Protein AF-A0A2R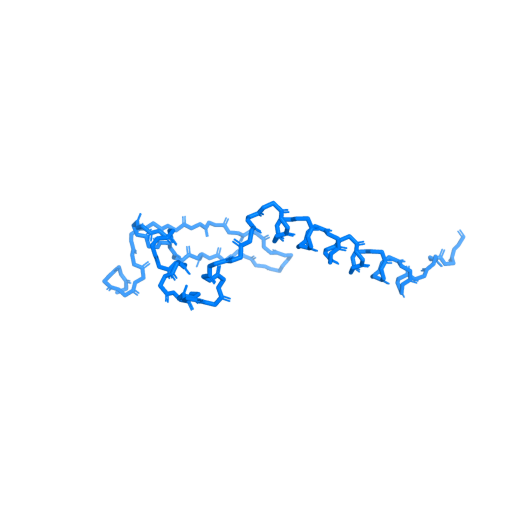6KBX6-F1 (afdb_monomer_lite)

Secondary structure (DSSP, 8-state):
-HHHH-SEEEEEE-SS-EEEEEE-SSHHHHHHHHHTTTTTT--HHHHHHHHHHHHHHHHHHHHHHS-----

pLDDT: mean 82.37, std 13.01, range [38.47, 95.94]

Structure (mmCIF, N/CA/C/O backbone):
data_AF-A0A2R6KBX6-F1
#
_entry.id   AF-A0A2R6KBX6-F1
#
loop_
_atom_site.group_PDB
_atom_site.id
_atom_site.type_symbol
_atom_site.label_atom_id
_atom_site.label_alt_id
_atom_site.label_comp_id
_atom_site.label_asym_id
_atom_site.label_entity_id
_atom_site.label_seq_id
_atom_site.pdbx_PDB_ins_code
_atom_site.Cartn_x
_atom_site.Cartn_y
_atom_site.Cartn_z
_atom_site.occupancy
_atom_site.B_iso_or_equiv
_atom_site.auth_seq_id
_atom_site.auth_comp_id
_atom_site.auth_asym_id
_atom_site.auth_atom_id
_atom_site.pdbx_PDB_model_num
ATOM 1 N N . MET A 1 1 ? -12.573 -5.937 -20.979 1.00 55.41 1 MET A N 1
ATOM 2 C CA . MET A 1 1 ? -11.246 -5.380 -20.598 1.00 55.41 1 MET A CA 1
ATOM 3 C C . MET A 1 1 ? -11.428 -4.103 -19.793 1.00 55.41 1 MET A C 1
ATOM 5 O O . MET A 1 1 ? -11.057 -4.120 -18.632 1.00 55.41 1 MET A O 1
ATOM 9 N N . ARG A 1 2 ? -12.096 -3.075 -20.338 1.00 51.72 2 ARG A N 1
ATOM 10 C CA . ARG A 1 2 ? -12.554 -1.893 -19.578 1.00 51.72 2 ARG A CA 1
ATOM 11 C C . ARG A 1 2 ? -13.472 -2.269 -18.408 1.00 51.72 2 ARG A C 1
ATOM 13 O O . ARG A 1 2 ? -13.215 -1.889 -17.281 1.00 51.72 2 ARG A O 1
ATOM 20 N N . GLU A 1 3 ? -14.406 -3.193 -18.642 1.00 56.91 3 GLU A N 1
ATOM 21 C CA . GLU A 1 3 ? -15.285 -3.751 -17.593 1.00 56.91 3 GLU A CA 1
ATOM 22 C C . GLU A 1 3 ? -14.569 -4.542 -16.482 1.00 56.91 3 GLU A C 1
ATOM 24 O O . GLU A 1 3 ? -15.175 -4.807 -15.454 1.00 56.91 3 GLU A O 1
ATOM 29 N N . ARG A 1 4 ? -13.309 -4.967 -16.675 1.00 59.06 4 ARG A N 1
ATOM 30 C CA . ARG A 1 4 ? -12.569 -5.776 -15.683 1.00 59.06 4 ARG A CA 1
ATOM 31 C C . ARG A 1 4 ? -11.454 -4.996 -14.983 1.00 59.06 4 ARG A C 1
ATOM 33 O O . ARG A 1 4 ? -10.974 -5.439 -13.949 1.00 59.06 4 ARG A O 1
ATOM 40 N N . PHE A 1 5 ? -11.013 -3.886 -15.571 1.00 60.19 5 PHE A N 1
ATOM 41 C CA . PHE A 1 5 ? -9.805 -3.171 -15.161 1.00 60.19 5 PHE A CA 1
ATOM 42 C C . PHE A 1 5 ? -9.987 -1.639 -15.146 1.00 60.19 5 PHE A C 1
ATOM 44 O O . PHE A 1 5 ? -9.009 -0.920 -14.999 1.00 60.19 5 PHE A O 1
ATOM 51 N N . GLY A 1 6 ? -11.206 -1.122 -15.309 1.00 64.62 6 GLY A N 1
ATOM 52 C CA . GLY A 1 6 ? -11.484 0.316 -15.278 1.00 64.62 6 GLY A CA 1
ATOM 53 C C . GLY A 1 6 ? -11.006 1.078 -16.519 1.00 64.62 6 GLY A C 1
ATOM 54 O O . GLY A 1 6 ? -10.386 0.527 -17.433 1.00 64.62 6 GLY A O 1
ATOM 55 N N . ASP A 1 7 ? -11.329 2.372 -16.564 1.00 70.88 7 ASP A N 1
ATOM 56 C CA . ASP A 1 7 ? -11.014 3.253 -17.697 1.00 70.88 7 ASP A CA 1
ATOM 57 C C . ASP A 1 7 ? -9.752 4.106 -17.487 1.00 70.88 7 ASP A C 1
ATOM 59 O O . ASP A 1 7 ? -9.232 4.693 -18.444 1.00 70.88 7 ASP A O 1
ATOM 63 N N . ARG A 1 8 ? -9.224 4.158 -16.256 1.00 79.88 8 ARG A N 1
ATOM 64 C CA . ARG A 1 8 ? -8.049 4.954 -15.882 1.00 79.88 8 ARG A CA 1
ATOM 65 C C . ARG A 1 8 ? -6.822 4.068 -15.684 1.00 79.88 8 ARG A C 1
ATOM 67 O O . ARG A 1 8 ? -6.868 3.058 -14.993 1.00 79.88 8 ARG A O 1
ATOM 74 N N . TYR A 1 9 ? -5.692 4.494 -16.248 1.00 81.50 9 TYR A N 1
ATOM 75 C CA . TYR A 1 9 ? -4.429 3.761 -16.172 1.00 81.50 9 TYR A CA 1
ATOM 76 C C . TYR A 1 9 ? -3.281 4.664 -15.729 1.00 81.50 9 TYR A C 1
ATOM 78 O O . TYR A 1 9 ?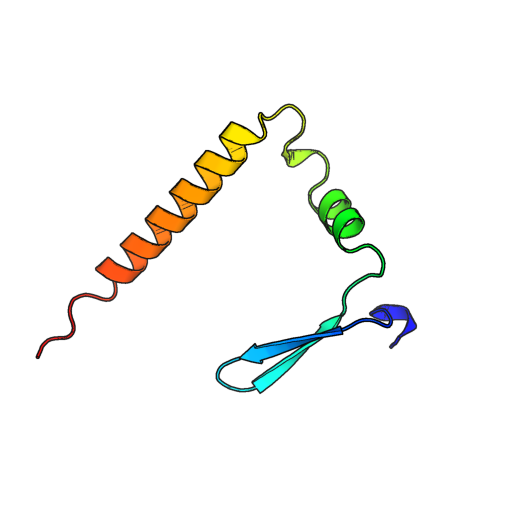 -3.177 5.816 -16.161 1.00 81.50 9 TYR A O 1
ATOM 86 N N . ARG A 1 10 ? -2.372 4.121 -14.912 1.00 82.75 10 ARG A N 1
ATOM 87 C CA . ARG A 1 10 ? -1.086 4.748 -14.598 1.00 82.75 10 ARG A CA 1
ATOM 88 C C . ARG A 1 10 ? 0.025 4.048 -15.370 1.00 82.75 10 ARG A C 1
ATOM 90 O O . ARG A 1 10 ? 0.219 2.841 -15.251 1.00 82.75 10 ARG A O 1
ATOM 97 N N . ILE A 1 11 ? 0.766 4.833 -16.148 1.00 85.25 11 ILE A N 1
ATOM 98 C CA . ILE A 1 11 ? 1.969 4.371 -16.841 1.00 85.25 11 ILE A CA 1
ATOM 99 C C . ILE A 1 11 ? 3.135 4.400 -15.857 1.00 85.25 11 ILE A C 1
ATOM 101 O O . ILE A 1 11 ? 3.414 5.451 -15.271 1.00 85.25 11 ILE A O 1
ATOM 105 N N . VAL A 1 12 ? 3.822 3.270 -15.709 1.00 85.31 12 VAL A N 1
ATOM 106 C CA . VAL A 1 12 ? 5.087 3.178 -14.974 1.00 85.31 12 VAL A CA 1
ATOM 107 C C . VAL A 1 12 ? 6.187 2.687 -15.905 1.00 85.31 12 VAL A C 1
ATOM 109 O O . VAL A 1 12 ? 5.996 1.761 -16.697 1.00 85.31 12 VAL A O 1
ATOM 112 N N . GLN A 1 13 ? 7.339 3.346 -15.830 1.00 83.94 13 GLN A N 1
ATOM 113 C CA . GLN A 1 13 ? 8.526 2.950 -16.576 1.00 83.94 13 GLN A CA 1
ATOM 114 C C . GLN A 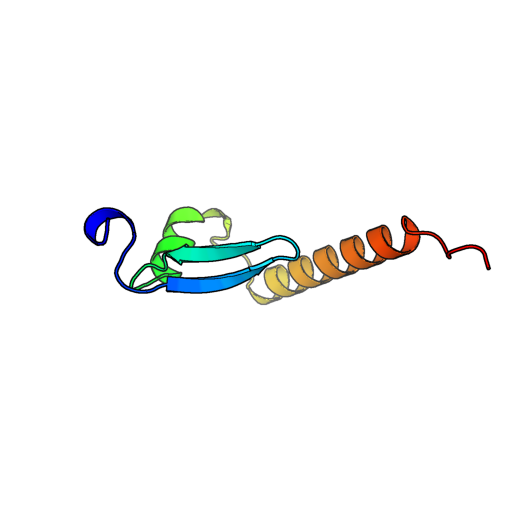1 13 ? 9.395 2.100 -15.660 1.00 83.94 13 GLN A C 1
ATOM 116 O O . GLN A 1 13 ? 9.882 2.585 -14.640 1.00 83.94 13 GLN A O 1
ATOM 121 N N . LEU A 1 14 ? 9.551 0.830 -16.015 1.00 87.69 14 LEU A N 1
ATOM 122 C CA . LEU A 1 14 ? 10.505 -0.066 -15.379 1.00 87.69 14 LEU A CA 1
ATOM 123 C C . LEU A 1 14 ? 11.772 -0.131 -16.242 1.00 87.69 14 LEU A C 1
ATOM 125 O O . LEU A 1 14 ? 11.709 0.173 -17.434 1.00 87.69 14 LEU A O 1
ATOM 129 N N . PRO A 1 15 ? 12.916 -0.563 -15.680 1.00 90.06 15 PRO A N 1
ATOM 130 C CA . PRO A 1 15 ? 14.180 -0.605 -16.416 1.00 90.06 15 PRO A CA 1
ATOM 131 C C . PRO A 1 15 ? 14.128 -1.417 -17.716 1.00 90.06 15 PRO A C 1
ATOM 133 O O . PRO A 1 15 ? 14.904 -1.159 -18.629 1.00 90.06 15 PRO A O 1
ATOM 136 N N . THR A 1 16 ? 13.231 -2.402 -17.801 1.00 88.50 16 THR A N 1
ATOM 137 C CA . THR A 1 16 ? 13.144 -3.311 -18.949 1.00 88.50 16 THR A CA 1
ATOM 138 C C . THR A 1 16 ? 11.945 -3.038 -19.854 1.00 88.50 16 THR A C 1
ATOM 140 O O . THR A 1 16 ? 12.040 -3.288 -21.051 1.00 88.50 16 THR A O 1
ATOM 143 N N . HIS A 1 17 ? 10.822 -2.543 -19.320 1.00 86.62 17 HIS A N 1
ATOM 144 C CA . HIS A 1 17 ? 9.563 -2.410 -20.062 1.00 86.62 17 HIS A CA 1
ATOM 145 C C . HIS A 1 17 ? 8.664 -1.312 -19.479 1.00 86.62 17 HIS A C 1
ATOM 147 O O . HIS A 1 17 ? 8.805 -0.896 -18.328 1.00 86.62 17 HIS A O 1
ATOM 153 N N . VAL A 1 18 ? 7.676 -0.887 -20.268 1.00 87.69 18 VAL A N 1
ATOM 154 C CA . VAL A 1 18 ? 6.583 -0.023 -19.808 1.00 87.69 18 VAL A CA 1
ATOM 155 C C . VAL A 1 18 ? 5.407 -0.893 -19.372 1.00 87.69 18 VAL A C 1
ATOM 157 O O . VAL A 1 18 ? 4.968 -1.754 -20.133 1.00 87.69 18 VAL A O 1
ATOM 160 N N . ALA A 1 19 ? 4.882 -0.652 -18.169 1.00 85.94 19 ALA A N 1
ATOM 161 C CA . ALA A 1 19 ? 3.694 -1.332 -17.659 1.00 85.94 19 ALA A CA 1
ATOM 162 C C . ALA A 1 19 ? 2.526 -0.352 -17.483 1.00 85.94 19 ALA A C 1
ATOM 164 O O . ALA A 1 19 ? 2.702 0.791 -17.050 1.00 85.94 19 ALA A O 1
ATOM 165 N N . LEU A 1 20 ? 1.325 -0.823 -17.823 1.00 84.62 20 LEU A N 1
ATOM 166 C CA . LEU A 1 20 ? 0.067 -0.111 -17.623 1.00 84.62 20 LEU A CA 1
ATOM 167 C C . LEU A 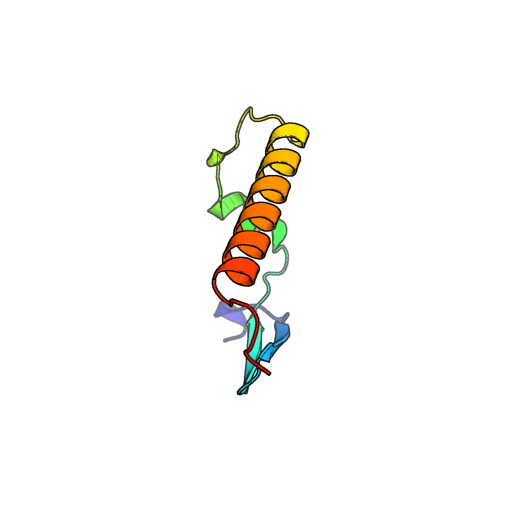1 20 ? -0.666 -0.743 -16.447 1.00 84.62 20 LEU A C 1
ATOM 169 O O . LEU A 1 20 ? -1.101 -1.890 -16.539 1.00 84.62 20 LEU A O 1
ATOM 173 N N . PHE A 1 21 ? -0.809 0.014 -15.362 1.00 82.69 21 PHE A N 1
ATOM 174 C CA . PHE A 1 21 ? -1.579 -0.427 -14.208 1.00 82.69 21 PHE A CA 1
ATOM 175 C C . PHE A 1 21 ? -2.979 0.179 -14.238 1.00 82.69 21 PHE A C 1
ATOM 177 O O . PHE A 1 21 ? -3.089 1.410 -14.296 1.00 82.69 21 PHE A O 1
ATOM 184 N N . PRO A 1 22 ? -4.035 -0.650 -14.218 1.00 81.50 22 PRO A N 1
ATOM 185 C CA . PRO A 1 22 ? -5.389 -0.157 -14.045 1.00 81.50 22 PRO A CA 1
ATOM 186 C C . PRO A 1 22 ? -5.563 0.495 -12.678 1.00 81.50 22 PRO A C 1
ATOM 188 O O . PRO A 1 22 ? -4.983 0.047 -11.689 1.00 81.50 22 PRO A O 1
ATOM 191 N N . VAL A 1 23 ? -6.351 1.562 -12.640 1.00 81.25 23 VAL A N 1
ATOM 192 C CA . VAL A 1 23 ? -6.691 2.291 -11.422 1.00 81.25 23 VAL A CA 1
ATOM 193 C C . VAL A 1 23 ? -8.206 2.386 -11.362 1.00 81.25 23 VAL A C 1
ATOM 195 O O . VAL A 1 23 ? -8.810 2.972 -12.261 1.00 81.25 23 VAL A O 1
ATOM 198 N N . ASP A 1 24 ? -8.794 1.848 -10.295 1.00 81.69 24 ASP A N 1
ATOM 199 C CA . ASP A 1 24 ? -10.216 2.015 -9.991 1.00 81.69 24 ASP A CA 1
ATOM 200 C C . ASP A 1 24 ? -10.621 3.492 -9.954 1.00 81.69 24 ASP A C 1
ATOM 202 O O . ASP A 1 24 ? -9.787 4.385 -9.750 1.00 81.69 24 ASP A O 1
ATOM 206 N N . ASP A 1 25 ? -11.912 3.761 -10.140 1.00 82.44 25 ASP A N 1
ATOM 207 C CA . ASP A 1 25 ? -12.452 5.122 -10.089 1.00 82.44 25 ASP A CA 1
ATOM 208 C C . ASP A 1 25 ? -12.235 5.753 -8.704 1.00 82.44 25 ASP A C 1
ATOM 210 O O . ASP A 1 25 ? -11.758 6.894 -8.617 1.00 82.44 25 ASP A O 1
ATOM 214 N N . ASP A 1 26 ? -12.439 4.964 -7.641 1.00 85.38 26 ASP A N 1
ATOM 215 C CA . ASP A 1 26 ? -12.059 5.282 -6.260 1.00 85.38 26 ASP A CA 1
ATOM 216 C C . ASP A 1 26 ? -10.991 4.304 -5.719 1.00 85.38 26 ASP A C 1
ATOM 218 O O . ASP A 1 26 ? -11.300 3.311 -5.052 1.00 85.38 26 ASP A O 1
ATOM 222 N N . PRO A 1 27 ? -9.701 4.579 -5.974 1.00 83.38 27 PRO A N 1
ATOM 223 C CA . PRO A 1 27 ? -8.618 3.695 -5.561 1.00 83.38 27 PRO A CA 1
ATOM 224 C C . PRO A 1 27 ? -8.395 3.710 -4.043 1.00 83.38 27 PRO A C 1
ATOM 226 O O . PRO A 1 27 ? -7.814 2.770 -3.502 1.00 83.38 27 PRO A O 1
ATOM 229 N N . LEU A 1 28 ? -8.831 4.767 -3.346 1.00 86.19 28 LEU A N 1
ATOM 230 C CA . LEU A 1 28 ? -8.688 4.850 -1.895 1.00 86.19 28 LEU A CA 1
ATOM 231 C C . LEU A 1 28 ? -9.702 3.949 -1.200 1.00 86.19 28 LEU A C 1
ATOM 233 O O . LEU A 1 28 ? -9.329 3.301 -0.225 1.00 86.19 28 LEU A O 1
ATOM 237 N N . SER A 1 29 ? -10.940 3.877 -1.697 1.00 86.50 29 SER A N 1
ATOM 238 C CA . SER A 1 29 ? -11.930 2.930 -1.173 1.00 86.50 29 SER A CA 1
ATOM 239 C C . SER A 1 29 ? -11.448 1.490 -1.329 1.00 86.50 29 SER A C 1
ATOM 241 O O . SER A 1 29 ? -11.375 0.776 -0.337 1.00 86.50 29 SER A O 1
ATOM 243 N N . GLY A 1 30 ? -11.001 1.092 -2.526 1.00 83.56 30 GLY A N 1
ATOM 244 C CA . GLY A 1 30 ? -10.524 -0.277 -2.757 1.00 83.56 30 GLY A CA 1
ATOM 245 C C . GLY A 1 30 ? -9.321 -0.657 -1.885 1.00 83.56 30 GLY A C 1
ATOM 246 O O . GLY A 1 30 ? -9.242 -1.776 -1.382 1.00 83.56 30 GLY A O 1
ATOM 247 N N . LEU A 1 31 ? -8.402 0.287 -1.642 1.00 85.44 31 LEU A N 1
ATOM 248 C CA . LEU A 1 31 ? -7.295 0.069 -0.710 1.00 85.44 31 LEU A CA 1
ATOM 249 C C . LEU A 1 31 ? -7.787 -0.107 0.734 1.00 85.44 31 LEU A C 1
ATOM 251 O O . LEU A 1 31 ? -7.279 -0.971 1.444 1.00 85.44 31 LEU A O 1
ATOM 255 N N . ARG A 1 32 ? -8.759 0.701 1.171 1.00 85.81 32 ARG A N 1
ATOM 256 C CA . ARG A 1 32 ? -9.343 0.606 2.517 1.00 85.81 32 ARG A CA 1
ATOM 257 C C . ARG A 1 32 ? -10.078 -0.716 2.715 1.00 85.81 32 ARG A C 1
ATOM 259 O O . ARG A 1 32 ? -9.862 -1.353 3.734 1.00 85.81 32 ARG A O 1
ATOM 266 N N . ASP A 1 33 ? -10.849 -1.161 1.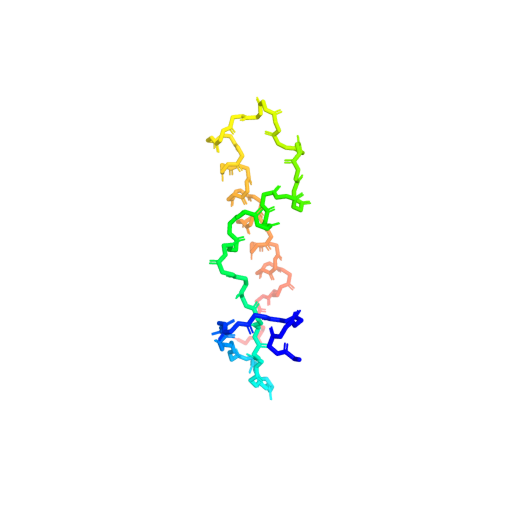727 1.00 87.44 33 ASP A N 1
ATOM 267 C CA . ASP A 1 33 ? -11.562 -2.443 1.775 1.00 87.44 33 ASP A CA 1
ATOM 268 C C . ASP A 1 33 ? -10.595 -3.635 1.837 1.00 87.44 33 ASP A C 1
ATOM 270 O O . ASP A 1 33 ? -10.833 -4.597 2.562 1.00 87.44 33 ASP A O 1
ATOM 274 N N . ALA A 1 34 ? -9.478 -3.573 1.102 1.00 88.75 34 ALA A N 1
ATOM 275 C CA . ALA A 1 34 ? -8.467 -4.630 1.101 1.00 88.75 34 ALA A CA 1
ATOM 276 C C . ALA A 1 34 ? -7.682 -4.722 2.421 1.00 88.75 34 ALA A C 1
ATOM 278 O O . ALA A 1 34 ? -7.263 -5.811 2.812 1.00 88.75 34 ALA A O 1
ATOM 279 N N . VAL A 1 35 ? -7.450 -3.585 3.081 1.00 89.75 35 VAL A N 1
ATOM 280 C CA . VAL A 1 35 ? -6.796 -3.519 4.398 1.00 89.75 35 VAL A CA 1
ATOM 281 C C . VAL A 1 35 ? -7.775 -3.882 5.520 1.00 89.75 35 VAL A C 1
ATOM 283 O O . VAL A 1 35 ? -7.363 -4.468 6.521 1.00 89.75 35 VAL A O 1
ATOM 286 N N . GLY A 1 36 ? -9.058 -3.560 5.341 1.00 89.19 36 GLY A N 1
ATOM 287 C CA . GLY A 1 36 ? -10.107 -3.768 6.329 1.00 89.19 36 GLY A CA 1
ATOM 288 C C . GLY A 1 36 ? -9.810 -3.035 7.637 1.00 89.19 36 GLY A C 1
ATOM 289 O O . GLY A 1 36 ? -9.378 -1.883 7.659 1.00 89.19 36 GLY A O 1
ATOM 290 N N . ASP A 1 37 ? -10.022 -3.749 8.729 1.00 88.12 37 ASP A N 1
ATOM 291 C CA . ASP A 1 37 ? -9.956 -3.309 10.122 1.00 88.12 37 ASP A CA 1
ATOM 292 C C . ASP A 1 37 ? -8.584 -3.570 10.778 1.00 88.12 37 ASP A C 1
ATOM 294 O O . ASP A 1 37 ? -8.407 -3.381 11.978 1.00 88.12 37 ASP A O 1
ATOM 298 N N . ALA A 1 38 ? -7.563 -3.928 9.987 1.00 89.06 38 ALA A N 1
ATOM 299 C CA . ALA A 1 38 ? -6.222 -4.268 10.479 1.00 89.06 38 ALA A CA 1
ATOM 300 C C . ALA A 1 38 ? -5.538 -3.173 11.324 1.00 89.06 38 ALA A C 1
ATOM 302 O O . ALA A 1 38 ? -4.651 -3.488 12.112 1.00 89.06 38 ALA A O 1
ATOM 303 N N . PHE A 1 39 ? -5.938 -1.913 11.146 1.00 85.88 39 PHE A N 1
ATOM 304 C CA . PHE A 1 39 ? -5.413 -0.749 11.869 1.00 85.88 39 PHE A CA 1
ATOM 305 C C . PHE A 1 39 ? -6.505 -0.017 12.664 1.00 85.88 39 PHE A C 1
ATOM 307 O O . PHE A 1 39 ? -6.373 1.168 12.979 1.00 85.88 39 PHE A O 1
ATOM 314 N N . GLU A 1 40 ? -7.642 -0.667 12.921 1.00 87.31 40 GLU A N 1
ATOM 315 C CA . GLU A 1 40 ? -8.727 -0.049 13.674 1.00 87.31 40 GLU A CA 1
ATOM 316 C C . GLU A 1 40 ? -8.292 0.228 15.123 1.00 87.31 40 GLU A C 1
ATOM 318 O O . GLU A 1 40 ? -7.846 -0.661 15.843 1.00 87.31 40 GLU A O 1
ATOM 323 N N . GLY A 1 41 ? -8.428 1.484 15.557 1.00 87.56 41 GLY A N 1
ATOM 324 C CA . GLY A 1 41 ? -8.043 1.922 16.904 1.00 87.56 41 GLY A CA 1
ATOM 325 C C . GLY A 1 41 ? -6.569 2.309 17.067 1.00 87.56 41 GLY A C 1
ATOM 326 O O . GLY A 1 41 ? -6.211 2.837 18.121 1.00 87.56 41 GLY A O 1
ATOM 327 N N . ASP A 1 42 ? -5.742 2.121 16.037 1.00 90.50 42 ASP A N 1
ATOM 328 C CA . ASP A 1 42 ? -4.350 2.561 16.048 1.00 90.50 42 ASP A CA 1
ATOM 329 C C . ASP A 1 42 ? -4.226 4.078 15.850 1.00 90.50 42 ASP A C 1
ATOM 331 O O . ASP A 1 42 ? -4.975 4.717 15.103 1.00 90.50 42 ASP A O 1
ATOM 335 N N . ASP A 1 43 ? -3.227 4.668 16.505 1.00 92.62 43 ASP A N 1
ATOM 336 C CA . ASP A 1 43 ? -2.903 6.079 16.331 1.00 92.62 43 ASP A CA 1
ATOM 337 C C . ASP A 1 43 ? -2.193 6.321 14.988 1.00 92.62 43 ASP A C 1
ATOM 339 O O . ASP A 1 43 ? -1.157 5.727 14.674 1.00 92.62 43 ASP A O 1
ATOM 343 N N . ILE A 1 44 ? -2.744 7.239 14.190 1.00 90.62 44 ILE A N 1
ATOM 344 C CA . ILE A 1 44 ? -2.254 7.536 12.837 1.00 90.62 44 ILE A CA 1
ATOM 345 C C . ILE A 1 44 ? -0.814 8.068 12.860 1.00 90.62 44 ILE A C 1
ATOM 347 O O . ILE A 1 44 ? -0.029 7.758 11.955 1.00 90.62 44 ILE A O 1
ATOM 351 N N . ASP A 1 45 ? -0.449 8.872 13.860 1.00 93.81 45 ASP A N 1
ATOM 352 C CA . ASP A 1 45 ? 0.896 9.439 13.952 1.00 93.81 45 ASP A CA 1
ATOM 353 C C . ASP A 1 45 ? 1.922 8.370 14.347 1.00 93.81 45 ASP A C 1
ATOM 355 O O . ASP A 1 45 ? 3.025 8.338 13.783 1.00 93.81 45 ASP A O 1
ATOM 359 N N . ALA A 1 46 ? 1.547 7.439 15.227 1.00 93.00 46 ALA A N 1
ATOM 360 C CA . ALA A 1 46 ? 2.346 6.265 15.556 1.00 93.00 46 ALA A CA 1
ATOM 361 C C . ALA A 1 46 ? 2.581 5.373 14.325 1.00 93.00 46 ALA A C 1
ATOM 363 O O . ALA A 1 46 ? 3.740 5.099 13.995 1.00 93.00 46 ALA A O 1
ATOM 364 N N . LEU A 1 47 ? 1.521 5.016 13.586 1.00 92.31 47 LEU A N 1
ATOM 365 C CA . LEU A 1 47 ? 1.617 4.224 12.349 1.00 92.31 47 LEU A CA 1
ATOM 366 C C . LEU A 1 47 ? 2.536 4.888 11.317 1.00 92.31 47 LEU A C 1
ATOM 368 O O . LEU A 1 47 ? 3.407 4.250 10.719 1.00 92.31 47 LEU A O 1
ATOM 372 N N . ARG A 1 48 ? 2.386 6.203 11.121 1.00 92.25 48 ARG A N 1
ATOM 373 C CA . ARG A 1 48 ? 3.230 6.972 10.198 1.00 92.25 48 ARG A CA 1
ATOM 374 C C . ARG A 1 48 ? 4.697 6.956 10.628 1.00 92.25 48 ARG A C 1
ATOM 376 O O . ARG A 1 48 ? 5.583 6.821 9.779 1.00 92.25 48 ARG A O 1
ATOM 383 N N . SER A 1 49 ? 4.956 7.148 11.919 1.00 95.88 49 SER A N 1
ATOM 384 C CA . SER A 1 49 ? 6.309 7.156 12.476 1.00 95.88 49 SER A CA 1
ATOM 385 C C . SER A 1 49 ? 6.988 5.798 12.294 1.00 95.88 49 SER A C 1
ATOM 387 O O . SER A 1 49 ? 8.113 5.729 11.786 1.00 95.88 49 SER A O 1
ATOM 389 N N . GLU A 1 50 ? 6.278 4.715 12.616 1.00 94.06 50 GLU A N 1
ATOM 390 C CA . GLU A 1 50 ? 6.774 3.349 12.477 1.00 94.06 50 GLU A CA 1
ATOM 391 C C . GLU A 1 50 ? 7.089 3.007 11.018 1.00 94.06 50 GLU A C 1
ATOM 393 O O . GLU A 1 50 ? 8.209 2.585 10.710 1.00 94.06 50 GLU A O 1
ATOM 398 N N . ALA A 1 51 ? 6.155 3.272 10.100 1.00 94.12 51 ALA A N 1
ATOM 399 C CA . ALA A 1 51 ? 6.346 3.012 8.676 1.00 94.12 51 ALA A CA 1
ATOM 400 C C . ALA A 1 51 ? 7.599 3.724 8.140 1.00 94.12 51 ALA A C 1
ATOM 402 O O . ALA A 1 51 ? 8.418 3.133 7.430 1.00 94.12 51 ALA A O 1
ATOM 403 N N . ARG A 1 52 ? 7.808 4.988 8.532 1.00 94.44 52 ARG A N 1
ATOM 404 C CA . ARG A 1 52 ? 8.989 5.757 8.122 1.00 94.44 52 ARG A CA 1
ATOM 405 C C . ARG A 1 52 ? 10.282 5.192 8.704 1.00 94.44 52 ARG A C 1
ATOM 407 O O . ARG A 1 52 ? 11.301 5.159 8.006 1.00 94.44 52 ARG A O 1
ATOM 414 N N . ALA A 1 53 ? 10.259 4.766 9.965 1.00 95.94 53 ALA A N 1
ATOM 415 C CA . ALA A 1 53 ? 11.408 4.151 10.618 1.00 95.94 53 ALA A CA 1
ATOM 416 C C . ALA A 1 53 ? 11.779 2.814 9.958 1.00 95.94 53 ALA A C 1
ATOM 418 O O . ALA A 1 53 ? 12.964 2.566 9.727 1.00 95.94 53 ALA A O 1
ATOM 419 N N . SER A 1 54 ? 10.778 2.004 9.603 1.00 94.00 54 SER A N 1
ATOM 420 C CA . SER A 1 54 ? 10.944 0.730 8.898 1.00 94.00 54 SER A CA 1
ATOM 421 C C . SER A 1 54 ? 11.616 0.926 7.537 1.00 94.00 54 SER A C 1
ATOM 423 O O . SER A 1 54 ? 12.710 0.409 7.314 1.00 94.00 54 SER A O 1
ATOM 425 N N . VAL A 1 55 ? 11.063 1.797 6.681 1.00 94.50 55 VAL A N 1
ATOM 426 C CA . VAL A 1 55 ? 11.650 2.120 5.365 1.00 94.50 55 VAL A CA 1
ATOM 427 C C . VAL A 1 55 ? 13.081 2.645 5.495 1.00 94.50 55 VAL A C 1
ATOM 429 O O . VAL A 1 55 ? 13.967 2.236 4.748 1.00 94.50 55 VAL A O 1
ATOM 432 N N . SER A 1 56 ? 13.332 3.533 6.462 1.00 93.81 56 SER A N 1
ATOM 433 C CA . SER A 1 56 ? 14.675 4.086 6.686 1.00 93.81 56 SER A CA 1
ATOM 434 C C . SER A 1 56 ? 15.683 3.016 7.109 1.00 93.81 56 SER A C 1
ATOM 436 O O . SER A 1 56 ? 16.858 3.113 6.755 1.00 93.81 56 SER A O 1
ATOM 438 N N . ARG A 1 57 ? 15.245 2.011 7.876 1.00 94.00 57 ARG A N 1
ATOM 439 C CA . ARG A 1 57 ? 16.077 0.876 8.285 1.00 94.00 57 ARG A CA 1
ATOM 440 C C . ARG A 1 57 ? 16.392 -0.012 7.087 1.00 94.00 57 ARG A C 1
ATOM 442 O O . ARG A 1 57 ? 17.566 -0.204 6.805 1.00 94.00 57 ARG A O 1
ATOM 449 N N . THR A 1 58 ? 15.379 -0.421 6.323 1.00 92.50 58 THR A N 1
ATOM 450 C CA . THR A 1 58 ? 15.564 -1.222 5.104 1.00 92.50 58 THR A CA 1
ATOM 451 C C . THR A 1 58 ? 16.506 -0.541 4.116 1.00 92.50 58 THR A C 1
ATOM 453 O O . THR A 1 58 ? 17.448 -1.165 3.647 1.00 92.50 58 THR A O 1
ATOM 456 N N . ALA A 1 59 ? 16.323 0.756 3.852 1.00 92.56 59 ALA A N 1
ATOM 457 C CA . ALA A 1 59 ? 17.194 1.496 2.940 1.00 92.56 59 ALA A CA 1
ATOM 458 C C . ALA A 1 59 ? 18.659 1.546 3.419 1.00 92.56 59 ALA A C 1
ATOM 460 O O . ALA A 1 59 ? 19.577 1.488 2.602 1.00 92.56 59 ALA A O 1
ATOM 461 N N . ARG A 1 60 ? 18.894 1.650 4.736 1.00 92.00 60 ARG A N 1
ATOM 462 C CA . ARG A 1 60 ? 20.248 1.579 5.312 1.00 92.00 60 ARG A CA 1
ATOM 463 C C . ARG A 1 60 ? 20.830 0.180 5.197 1.00 92.00 60 ARG A C 1
ATOM 465 O O . ARG A 1 60 ? 21.971 0.062 4.773 1.00 92.00 60 ARG A O 1
ATOM 472 N N . ASP A 1 61 ? 20.054 -0.845 5.527 1.00 91.69 61 ASP A N 1
ATOM 473 C CA . ASP A 1 61 ? 20.494 -2.236 5.449 1.00 91.69 61 ASP A CA 1
ATOM 474 C C . ASP A 1 61 ? 20.850 -2.609 4.004 1.00 91.69 61 ASP A C 1
ATOM 476 O O . ASP A 1 61 ? 21.903 -3.192 3.762 1.00 91.69 61 ASP A O 1
ATOM 480 N N . GLU A 1 62 ? 20.049 -2.188 3.020 1.00 86.81 62 GLU A N 1
ATOM 481 C CA . GLU A 1 62 ? 20.363 -2.354 1.597 1.00 86.81 62 GLU A CA 1
ATOM 482 C C . GLU A 1 62 ? 21.637 -1.608 1.184 1.00 86.81 62 GLU A C 1
ATOM 484 O O . GLU A 1 62 ? 22.442 -2.147 0.424 1.00 86.81 62 GLU A O 1
ATOM 489 N N . ALA A 1 63 ? 21.848 -0.385 1.682 1.00 85.25 63 ALA A N 1
ATOM 490 C CA . ALA A 1 63 ? 23.055 0.390 1.400 1.00 85.25 63 ALA A CA 1
ATOM 491 C C . ALA A 1 63 ? 24.310 -0.215 2.052 1.00 85.25 63 ALA A C 1
ATOM 493 O O . ALA A 1 63 ? 25.378 -0.202 1.450 1.00 85.25 63 ALA A O 1
ATOM 494 N N . THR A 1 64 ? 24.193 -0.766 3.261 1.00 82.88 64 THR A N 1
ATOM 495 C CA . THR A 1 64 ? 25.285 -1.462 3.954 1.00 82.88 64 THR A CA 1
ATOM 496 C C . THR A 1 64 ? 25.589 -2.816 3.313 1.00 82.88 64 THR A C 1
ATOM 498 O O . THR A 1 64 ? 26.755 -3.187 3.203 1.00 82.88 64 THR A O 1
ATOM 501 N N . ASN A 1 65 ? 24.564 -3.544 2.864 1.00 76.31 65 ASN A N 1
ATOM 502 C CA . ASN A 1 65 ? 24.720 -4.847 2.217 1.00 76.31 65 ASN A CA 1
ATOM 503 C C . ASN A 1 65 ? 25.243 -4.723 0.774 1.00 76.31 65 ASN A C 1
ATOM 505 O O . ASN A 1 65 ? 25.937 -5.607 0.278 1.00 76.31 65 ASN A O 1
ATOM 509 N N . ARG A 1 66 ? 24.988 -3.589 0.113 1.00 65.75 66 ARG A N 1
ATOM 510 C CA . ARG A 1 66 ? 25.666 -3.168 -1.120 1.00 65.75 66 ARG A CA 1
ATOM 511 C C . ARG A 1 66 ? 27.006 -2.502 -0.781 1.00 65.75 66 ARG A C 1
ATOM 513 O O . ARG A 1 66 ? 27.205 -1.351 -1.154 1.00 65.75 66 ARG A O 1
ATOM 520 N N . GLY A 1 67 ? 27.851 -3.194 -0.005 1.00 55.50 67 GLY A N 1
ATOM 521 C CA . GLY A 1 67 ? 29.108 -2.683 0.561 1.00 55.50 67 GLY A CA 1
ATOM 522 C C . GLY A 1 67 ? 29.945 -1.855 -0.426 1.00 55.50 67 GLY A C 1
ATOM 523 O O . GLY A 1 67 ? 29.769 -2.004 -1.633 1.00 55.50 67 GLY A O 1
ATOM 524 N N . PRO A 1 68 ? 30.833 -0.970 0.073 1.00 56.78 68 PRO A N 1
ATOM 525 C CA . PRO A 1 68 ? 31.518 0.022 -0.751 1.00 56.78 68 PRO A CA 1
ATOM 526 C C . PRO A 1 68 ? 32.167 -0.683 -1.937 1.00 56.78 68 PRO A C 1
ATOM 528 O O . PRO A 1 68 ? 33.001 -1.563 -1.734 1.00 56.78 68 PRO A O 1
ATOM 531 N N . ASP A 1 69 ? 31.746 -0.328 -3.152 1.00 55.88 69 ASP A N 1
ATOM 532 C CA . ASP A 1 69 ? 32.430 -0.749 -4.366 1.00 55.88 69 ASP A CA 1
ATOM 533 C C . ASP A 1 69 ? 33.928 -0.470 -4.171 1.00 55.88 69 ASP A C 1
ATOM 535 O O . ASP A 1 69 ? 34.348 0.678 -4.011 1.00 55.88 69 ASP A O 1
ATOM 539 N N . GLU A 1 70 ? 34.729 -1.536 -4.116 1.00 52.59 70 GLU A N 1
ATOM 540 C CA . GLU A 1 70 ? 36.180 -1.461 -4.217 1.00 52.59 70 GLU A CA 1
ATOM 541 C C . GLU A 1 70 ? 36.540 -0.771 -5.538 1.00 52.59 70 GLU A C 1
ATOM 543 O O . GLU A 1 70 ? 36.563 -1.439 -6.573 1.00 52.59 70 GLU A O 1
ATOM 548 N N . LYS A 1 71 ? 36.882 0.522 -5.501 1.00 38.47 71 LYS A N 1
ATOM 549 C CA . LYS A 1 71 ? 37.988 1.128 -6.265 1.00 38.47 71 LYS A CA 1
ATOM 550 C C . LYS A 1 71 ? 38.487 2.409 -5.606 1.00 38.47 71 LYS A C 1
ATOM 552 O O . LYS A 1 71 ? 37.708 3.382 -5.528 1.00 38.47 71 LYS A O 1
#

Sequence (71 aa):
MRERFGDRYRIVQLPTHVALFPVDDDPLSGLRDAVGDAFEGDDIDALRSEARASVSRTARDEATNRGPDEK

Radius of gyration: 18.46 Å; chains: 1; bounding box: 53×15×38 Å

Foldseek 3Di:
DCVVQNDDWDWDDDPVDIDTHGADPDNVVVVCVVCDCVQPPPDPVVVVVVVVVVVVVVV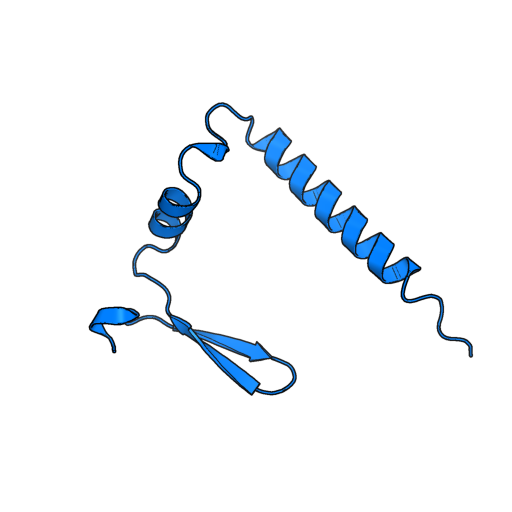VVVVVVVPDPDD